Protein AF-A0AAP8U4W7-F1 (afdb_monomer_lite)

Radius of gyration: 18.78 Å; chains: 1; bounding box: 39×32×63 Å

pLDDT: mean 79.94, std 15.0, range [33.12, 94.25]

Foldseek 3Di:
DVPPPDDDPDDPVRVVVVCVVCVPDDPVNDDDQDQVWDDDPNDIAGQPVSVVVVVVVVCVVVVPDPVRDDDDDPVSHDPPNPDPPPPDD

Sequence (89 aa):
MVGEHLQTDLSKDQIMGLAMDLKDITPSTLVSLDNGGYWKDGYTYLDRKKFFTARTILRREMDMRSDQVPELNNSPIHDSDKGTASTNQ

Organism: Brevibacillus laterosporus (NCBI:txid1465)

Structure (mmCIF, N/CA/C/O backbone):
data_AF-A0AAP8U4W7-F1
#
_entry.id   AF-A0AAP8U4W7-F1
#
loop_
_atom_site.group_PDB
_atom_site.id
_atom_site.type_symbol
_atom_site.label_atom_id
_atom_site.label_alt_id
_atom_site.label_comp_id
_atom_site.label_asym_id
_atom_site.label_entity_id
_atom_site.label_seq_id
_atom_site.pdbx_PDB_ins_code
_atom_site.Cartn_x
_atom_site.Cartn_y
_atom_site.Cartn_z
_atom_site.occupancy
_atom_site.B_iso_or_equiv
_atom_site.auth_seq_id
_atom_site.auth_comp_id
_atom_site.auth_asym_id
_atom_site.auth_atom_id
_atom_site.pdbx_PDB_model_num
ATOM 1 N N . MET A 1 1 ? 0.394 -10.512 27.056 1.00 50.19 1 MET A N 1
ATOM 2 C CA . MET A 1 1 ? -0.838 -10.290 26.249 1.00 50.19 1 MET A CA 1
ATOM 3 C C . MET A 1 1 ? -0.449 -9.728 24.882 1.00 50.19 1 MET A C 1
ATOM 5 O O . MET A 1 1 ? 0.522 -8.995 24.818 1.00 50.19 1 MET A O 1
ATOM 9 N N . VAL A 1 2 ? -1.180 -10.027 23.797 1.00 60.47 2 VAL A N 1
ATOM 10 C CA . VAL A 1 2 ? -0.834 -9.634 22.400 1.00 60.47 2 VAL A CA 1
ATOM 11 C C . VAL A 1 2 ? -0.602 -8.115 22.211 1.00 60.47 2 VAL A C 1
ATOM 13 O O . VAL A 1 2 ? 0.108 -7.714 21.297 1.00 60.47 2 VAL A O 1
ATOM 16 N N . GLY A 1 3 ? -1.118 -7.266 23.108 1.00 61.69 3 GLY A N 1
ATOM 17 C CA . GLY A 1 3 ? -0.886 -5.815 23.096 1.00 61.69 3 GLY A CA 1
ATOM 18 C C . GLY A 1 3 ? 0.434 -5.325 23.713 1.00 61.69 3 GLY A C 1
ATOM 19 O O . GLY A 1 3 ? 0.751 -4.154 23.561 1.00 61.69 3 GLY A O 1
ATOM 20 N N . GLU A 1 4 ? 1.214 -6.172 24.394 1.00 71.31 4 GLU A N 1
ATOM 21 C CA . GLU A 1 4 ? 2.465 -5.752 25.068 1.00 71.31 4 GLU A CA 1
ATOM 22 C C . GLU A 1 4 ? 3.625 -5.490 24.094 1.00 71.31 4 GLU A C 1
ATOM 24 O O . GLU A 1 4 ? 4.634 -4.898 24.475 1.00 71.31 4 GLU A O 1
ATOM 29 N N . HIS A 1 5 ? 3.477 -5.901 22.833 1.00 79.94 5 HIS A N 1
ATOM 30 C CA . HIS A 1 5 ? 4.498 -5.751 21.792 1.00 79.94 5 HIS A CA 1
ATOM 31 C C . HIS A 1 5 ? 3.971 -5.073 20.520 1.00 79.94 5 HIS A C 1
ATOM 33 O O . HIS A 1 5 ? 4.669 -5.049 19.509 1.00 79.94 5 HIS A O 1
ATOM 39 N N . LEU A 1 6 ? 2.747 -4.531 20.547 1.00 82.25 6 LEU A N 1
ATOM 40 C CA . LEU A 1 6 ? 2.165 -3.828 19.407 1.00 82.25 6 LEU A CA 1
ATOM 41 C C . LEU A 1 6 ? 2.330 -2.319 19.593 1.00 82.25 6 LEU A C 1
ATOM 43 O O . LEU A 1 6 ? 1.665 -1.715 20.432 1.00 82.25 6 LEU A O 1
ATOM 47 N N . GLN A 1 7 ? 3.193 -1.713 18.782 1.00 88.25 7 GLN A N 1
ATOM 48 C CA . GLN A 1 7 ? 3.303 -0.263 18.681 1.00 88.25 7 GLN A CA 1
ATOM 49 C C . GLN A 1 7 ? 2.495 0.208 17.472 1.00 88.25 7 GLN A C 1
ATOM 51 O O . GLN A 1 7 ? 2.745 -0.212 16.343 1.00 88.25 7 GLN A O 1
ATOM 56 N N . THR A 1 8 ? 1.489 1.040 17.718 1.00 89.75 8 THR A N 1
ATOM 57 C CA . THR A 1 8 ? 0.595 1.573 16.690 1.00 89.75 8 THR A CA 1
ATOM 58 C C . THR A 1 8 ? 0.170 2.985 17.064 1.00 89.75 8 THR A C 1
ATOM 60 O O . THR A 1 8 ? 0.015 3.290 18.246 1.00 89.75 8 THR A O 1
ATOM 63 N N . ASP A 1 9 ? -0.040 3.824 16.054 1.00 94.25 9 ASP A N 1
ATOM 64 C CA . ASP A 1 9 ? -0.560 5.183 16.226 1.00 94.25 9 ASP A CA 1
ATOM 65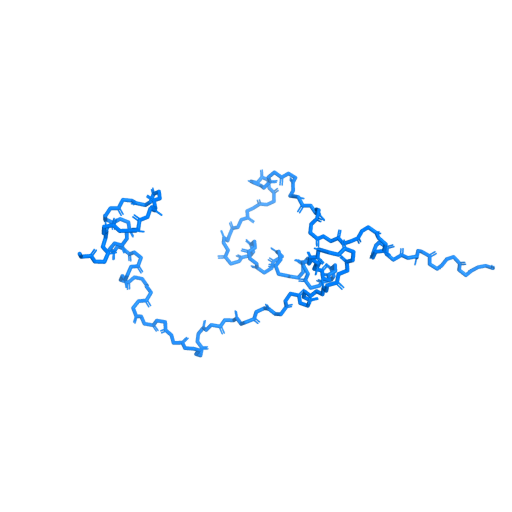 C C . ASP A 1 9 ? -2.094 5.208 16.385 1.00 94.25 9 ASP A C 1
ATOM 67 O O . ASP A 1 9 ? -2.692 6.270 16.554 1.00 94.25 9 ASP A O 1
ATOM 71 N N . LEU A 1 10 ? -2.748 4.041 16.327 1.00 92.12 10 LEU A N 1
ATOM 72 C CA . LEU A 1 10 ? -4.196 3.901 16.449 1.00 92.12 10 LEU A CA 1
ATOM 73 C C . LEU A 1 10 ? -4.633 3.797 17.913 1.00 92.12 10 LEU A C 1
ATOM 75 O O . LEU A 1 10 ? -4.050 3.066 18.715 1.00 92.12 10 LEU A O 1
ATOM 79 N N . SER A 1 11 ? -5.726 4.478 18.254 1.00 92.94 11 SER A N 1
ATOM 80 C CA . SER A 1 11 ? -6.376 4.320 19.554 1.00 92.94 11 SER A CA 1
ATOM 81 C C . SER A 1 11 ? -7.070 2.958 19.673 1.00 92.94 11 SER A C 1
ATOM 83 O O . SER A 1 11 ? -7.388 2.301 18.679 1.00 92.94 11 SER A O 1
ATOM 85 N N . LYS A 1 12 ? -7.372 2.537 20.907 1.00 89.94 12 LYS A N 1
ATOM 86 C CA . LYS A 1 12 ? -8.104 1.281 21.157 1.00 89.94 12 LYS A CA 1
ATOM 87 C C . LYS A 1 12 ? -9.458 1.239 20.442 1.00 89.94 12 LYS A C 1
ATOM 89 O O . LYS A 1 12 ? -9.812 0.203 19.885 1.00 89.94 12 LYS A O 1
ATOM 94 N N . ASP A 1 13 ? -10.177 2.358 20.423 1.00 93.75 13 ASP A N 1
ATOM 95 C CA . ASP A 1 13 ? -11.492 2.445 19.785 1.00 93.75 13 ASP A CA 1
ATOM 96 C C . ASP A 1 13 ? -11.378 2.349 18.258 1.00 93.75 13 ASP A C 1
ATOM 98 O O . ASP A 1 13 ? -12.178 1.664 17.625 1.00 93.75 13 ASP A O 1
ATOM 102 N N . GLN A 1 14 ? -10.341 2.953 17.665 1.00 94.00 14 GLN A N 1
ATOM 103 C CA . GLN A 1 14 ? -10.061 2.831 16.229 1.00 94.00 14 GLN A CA 1
ATOM 104 C C . GLN A 1 14 ? -9.716 1.390 15.842 1.00 94.00 14 GLN A C 1
ATOM 106 O O . GLN A 1 14 ? -10.206 0.892 14.833 1.00 94.00 14 GLN A O 1
ATOM 111 N N . ILE A 1 15 ? -8.917 0.699 16.661 1.00 91.44 15 ILE A N 1
ATOM 112 C CA . ILE A 1 15 ? -8.595 -0.719 16.450 1.00 91.44 15 ILE A CA 1
ATOM 113 C C . ILE A 1 15 ? -9.868 -1.572 16.505 1.00 91.44 15 ILE A C 1
ATOM 115 O O . ILE A 1 15 ? -10.048 -2.457 15.670 1.00 91.44 15 ILE A O 1
ATOM 119 N N . MET A 1 16 ? -10.765 -1.301 17.458 1.00 92.25 16 MET A N 1
ATOM 120 C CA . MET A 1 16 ? -12.031 -2.028 17.569 1.00 92.25 16 MET A CA 1
ATOM 121 C C . MET A 1 16 ? -12.954 -1.762 16.373 1.00 92.25 16 MET A C 1
ATOM 123 O O . MET A 1 16 ? -13.555 -2.700 15.853 1.00 92.25 16 MET A O 1
ATOM 127 N N . GLY A 1 17 ? -13.031 -0.511 15.909 1.00 93.56 17 GLY A N 1
ATOM 128 C CA . GLY A 1 17 ? -13.760 -0.148 14.691 1.00 93.56 17 GLY A CA 1
ATOM 129 C C . GLY A 1 17 ? -13.238 -0.907 13.471 1.00 93.56 17 GLY A C 1
ATOM 130 O O . GLY A 1 17 ? -14.002 -1.606 12.812 1.00 93.56 17 GLY A O 1
ATOM 131 N N . LEU A 1 18 ? -11.918 -0.893 13.254 1.00 92.06 18 LEU A N 1
ATOM 132 C CA . LEU A 1 18 ? -11.276 -1.635 12.163 1.00 92.06 18 LEU A CA 1
ATOM 133 C C . LEU A 1 18 ? -11.545 -3.140 12.242 1.00 92.06 18 LEU A C 1
ATOM 135 O O . LEU A 1 18 ? -11.820 -3.770 11.227 1.00 92.06 18 LEU A O 1
ATOM 139 N N . ALA A 1 19 ? -11.493 -3.736 13.434 1.00 90.38 19 ALA A N 1
ATOM 140 C CA . ALA A 1 19 ? -11.798 -5.155 13.595 1.00 90.38 19 ALA A CA 1
ATOM 141 C C . ALA A 1 19 ? -13.238 -5.492 13.168 1.00 90.38 19 ALA A C 1
ATOM 143 O O . ALA A 1 19 ? -13.464 -6.549 12.581 1.00 90.38 19 ALA A O 1
ATOM 144 N N . MET A 1 20 ? -14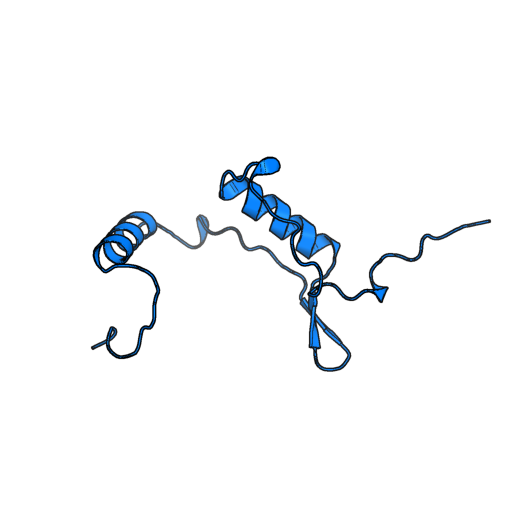.198 -4.599 13.428 1.00 93.19 20 MET A N 1
ATOM 145 C CA . MET A 1 20 ? -15.587 -4.772 12.998 1.00 93.19 20 MET A CA 1
ATOM 146 C C . MET A 1 20 ? -15.758 -4.581 11.490 1.00 93.19 20 MET A C 1
ATOM 148 O O . MET A 1 20 ? -16.484 -5.360 10.874 1.00 93.19 20 MET A O 1
ATOM 152 N N . ASP A 1 21 ? -15.074 -3.602 10.899 1.00 88.88 21 ASP A N 1
ATOM 153 C CA . ASP A 1 21 ? -15.140 -3.318 9.461 1.00 88.88 21 ASP A CA 1
ATOM 154 C C . ASP A 1 21 ? -14.508 -4.440 8.620 1.00 88.88 21 ASP A C 1
ATOM 156 O O . ASP A 1 21 ? -14.978 -4.753 7.527 1.00 88.88 21 ASP A O 1
ATOM 160 N N . LEU A 1 22 ? -13.456 -5.084 9.138 1.00 89.19 22 LEU A N 1
ATOM 161 C CA . LEU A 1 22 ? -12.708 -6.132 8.435 1.00 89.19 22 LEU A CA 1
ATOM 162 C C . LEU A 1 22 ? -13.198 -7.559 8.749 1.00 89.19 22 LEU A C 1
ATOM 164 O O . LEU A 1 22 ? -12.667 -8.514 8.180 1.00 89.19 22 LEU A O 1
ATOM 168 N N . LYS A 1 23 ? -14.190 -7.735 9.635 1.00 90.19 23 LYS A N 1
ATOM 169 C CA . LYS A 1 23 ? -14.608 -9.058 10.148 1.00 90.19 23 LYS A CA 1
ATOM 170 C C . LYS A 1 23 ? -15.072 -10.033 9.056 1.00 90.19 23 LYS A C 1
ATOM 172 O O . LYS A 1 23 ? -14.929 -11.241 9.218 1.00 90.19 23 LYS A O 1
ATOM 177 N N . ASP A 1 24 ? -15.617 -9.497 7.964 1.00 88.19 24 ASP A N 1
ATOM 178 C CA . ASP A 1 24 ? -16.202 -10.263 6.860 1.00 88.19 24 ASP A CA 1
ATOM 179 C C . ASP A 1 24 ? -15.263 -10.338 5.639 1.00 88.19 24 ASP A C 1
ATOM 181 O O . ASP A 1 24 ? -15.652 -10.831 4.577 1.00 88.19 24 ASP A O 1
ATOM 185 N N . ILE A 1 25 ? -14.014 -9.862 5.759 1.00 89.19 25 ILE A N 1
ATOM 186 C CA . ILE A 1 25 ? -13.033 -9.978 4.678 1.00 89.19 25 ILE A CA 1
ATOM 187 C C . ILE A 1 25 ? -12.695 -11.445 4.451 1.00 89.19 25 ILE A C 1
ATOM 189 O O . ILE A 1 25 ? -12.285 -12.176 5.352 1.00 89.19 25 ILE A O 1
ATOM 193 N N . THR A 1 26 ? -12.791 -11.857 3.192 1.00 87.44 26 THR A N 1
ATOM 194 C CA . THR A 1 26 ? -12.373 -13.182 2.743 1.00 87.44 26 THR A CA 1
ATOM 195 C C . THR A 1 26 ? -11.280 -13.046 1.687 1.00 87.44 26 THR A C 1
ATOM 197 O O . THR A 1 26 ? -11.163 -12.001 1.047 1.00 87.44 26 THR A O 1
ATOM 200 N N . PRO A 1 27 ? -10.495 -14.098 1.406 1.00 83.06 27 PRO A N 1
ATOM 201 C CA . PRO A 1 27 ? -9.531 -14.056 0.307 1.00 83.06 27 PRO A CA 1
ATOM 202 C C . PRO A 1 27 ? -10.158 -13.678 -1.044 1.00 83.06 27 PRO A C 1
ATOM 204 O O . PRO A 1 27 ? -9.497 -13.067 -1.874 1.00 83.06 27 PRO A O 1
ATOM 207 N N . SER A 1 28 ? -11.444 -13.991 -1.249 1.00 83.31 28 SER A N 1
ATOM 208 C CA . SER A 1 28 ? -12.177 -13.641 -2.473 1.00 83.31 28 SER A CA 1
ATOM 209 C C . SER A 1 28 ? -12.469 -12.144 -2.623 1.00 83.31 28 SER A C 1
ATOM 211 O O . SER A 1 28 ? -12.680 -11.676 -3.738 1.00 83.31 28 SER A O 1
ATOM 213 N N . THR A 1 29 ? -12.446 -11.386 -1.523 1.00 78.94 29 THR A N 1
ATOM 214 C CA . THR A 1 29 ? -12.629 -9.928 -1.518 1.00 78.94 29 THR A CA 1
ATOM 215 C C . THR A 1 29 ? -11.299 -9.172 -1.549 1.00 78.94 29 THR A C 1
ATOM 217 O O . THR A 1 29 ? -11.298 -7.944 -1.543 1.00 78.94 29 THR A O 1
ATOM 220 N N . LEU A 1 30 ? -10.160 -9.876 -1.571 1.00 83.75 30 LEU A N 1
ATOM 221 C CA . LEU A 1 30 ? -8.833 -9.269 -1.640 1.00 83.75 30 LEU A CA 1
ATOM 222 C C . LEU A 1 30 ? -8.366 -9.150 -3.091 1.00 83.75 30 LEU A C 1
ATOM 224 O O . LEU A 1 30 ? -8.262 -10.137 -3.817 1.00 83.75 30 LEU A O 1
ATOM 228 N N . VAL A 1 31 ? -8.006 -7.934 -3.495 1.00 79.75 31 VAL A N 1
ATOM 229 C CA . VAL A 1 31 ? -7.302 -7.698 -4.758 1.00 79.75 31 VAL A CA 1
ATOM 230 C C . VAL A 1 31 ? -5.804 -7.799 -4.495 1.00 79.75 31 VAL A C 1
ATOM 232 O O . VAL A 1 31 ? -5.239 -6.997 -3.753 1.00 79.75 31 VAL A O 1
ATOM 235 N N . SER A 1 32 ? -5.147 -8.783 -5.109 1.00 81.81 32 SER A N 1
ATOM 236 C CA . SER A 1 32 ? -3.687 -8.874 -5.086 1.00 81.81 32 SER A CA 1
ATOM 237 C C . SER A 1 32 ? -3.096 -8.018 -6.203 1.00 81.81 32 SER A C 1
ATOM 239 O O . SER A 1 32 ? -3.486 -8.137 -7.365 1.00 81.81 32 SER A O 1
ATOM 241 N N . LEU A 1 33 ? -2.151 -7.152 -5.847 1.00 77.62 33 LEU A N 1
ATOM 242 C CA . LEU A 1 33 ? -1.402 -6.334 -6.791 1.00 77.62 33 LEU A CA 1
ATOM 243 C C . LEU A 1 33 ? 0.038 -6.835 -6.829 1.00 77.62 33 LEU A C 1
ATOM 245 O O . LEU A 1 33 ? 0.785 -6.671 -5.866 1.00 77.62 33 LEU A O 1
ATOM 249 N N . ASP A 1 34 ? 0.433 -7.426 -7.952 1.00 79.00 34 ASP A N 1
ATOM 250 C CA . ASP A 1 34 ? 1.830 -7.769 -8.192 1.00 79.00 34 ASP A CA 1
ATOM 251 C C . ASP A 1 34 ? 2.616 -6.494 -8.523 1.00 79.00 34 ASP A C 1
ATOM 253 O O . ASP A 1 34 ? 2.413 -5.863 -9.563 1.00 79.00 34 ASP A O 1
ATOM 257 N N . ASN A 1 35 ? 3.521 -6.111 -7.625 1.00 74.00 35 ASN A N 1
ATOM 258 C CA . ASN A 1 35 ? 4.400 -4.963 -7.813 1.00 74.00 35 ASN A CA 1
ATOM 259 C C . ASN A 1 35 ? 5.604 -5.278 -8.724 1.00 74.00 35 ASN A C 1
ATOM 261 O O . ASN A 1 35 ? 6.295 -4.352 -9.148 1.00 74.00 35 ASN A O 1
ATOM 265 N N . GLY A 1 36 ? 5.842 -6.558 -9.045 1.00 79.88 36 GLY A N 1
ATOM 266 C CA . GLY A 1 36 ? 6.962 -7.028 -9.855 1.00 79.88 36 GLY A CA 1
ATOM 267 C C . GLY A 1 36 ? 8.319 -6.643 -9.289 1.00 79.88 36 GLY A C 1
ATOM 268 O O . GLY A 1 36 ? 9.211 -6.300 -10.062 1.00 79.88 36 GLY A O 1
ATOM 269 N N . GLY A 1 37 ? 8.445 -6.635 -7.960 1.00 86.38 37 GLY A N 1
ATOM 270 C CA . GLY A 1 37 ? 9.692 -6.309 -7.287 1.00 86.38 37 GLY A CA 1
ATOM 271 C C . GLY A 1 37 ? 10.838 -7.210 -7.747 1.00 86.38 37 GLY A C 1
ATOM 272 O O . GLY A 1 37 ? 10.672 -8.423 -7.873 1.00 86.38 37 GLY A O 1
ATOM 273 N N . TYR A 1 38 ? 12.004 -6.620 -7.991 1.00 87.75 38 TYR A N 1
ATOM 274 C CA . TYR A 1 38 ? 13.204 -7.331 -8.419 1.00 87.75 38 TYR A CA 1
ATOM 275 C C . TYR A 1 38 ? 14.437 -6.836 -7.663 1.00 87.75 38 TYR A C 1
ATOM 277 O O . TYR A 1 38 ? 14.457 -5.730 -7.123 1.00 87.75 38 TYR A O 1
ATOM 285 N N . TRP A 1 39 ? 15.473 -7.670 -7.611 1.00 89.56 39 TRP A N 1
ATOM 286 C CA . TRP A 1 39 ? 16.707 -7.382 -6.883 1.00 89.56 39 TRP A CA 1
ATOM 287 C C . TRP A 1 39 ? 17.792 -6.872 -7.833 1.00 89.56 39 TRP A C 1
ATOM 289 O O . TRP A 1 39 ? 18.048 -7.494 -8.864 1.00 89.56 39 TRP A O 1
ATOM 299 N N . LYS A 1 40 ? 18.433 -5.751 -7.496 1.00 85.00 40 LYS A N 1
ATOM 300 C CA . LYS A 1 40 ? 19.544 -5.173 -8.262 1.00 85.00 40 LYS A CA 1
ATOM 301 C C . LYS A 1 40 ? 20.427 -4.325 -7.350 1.00 85.00 40 LYS A C 1
ATOM 303 O O . LYS A 1 40 ? 19.918 -3.642 -6.473 1.00 85.00 40 LYS A O 1
ATOM 308 N N . ASP A 1 41 ? 21.744 -4.396 -7.530 1.00 85.75 41 ASP A N 1
ATOM 309 C CA . ASP A 1 41 ? 22.731 -3.575 -6.807 1.00 85.75 41 ASP A CA 1
ATOM 310 C C . ASP A 1 41 ? 22.572 -3.578 -5.268 1.00 85.75 41 ASP A C 1
ATOM 312 O O . ASP A 1 41 ? 22.870 -2.597 -4.593 1.00 85.75 41 ASP A O 1
ATOM 316 N N . GLY A 1 42 ? 22.098 -4.697 -4.701 1.00 88.12 42 GLY A N 1
ATOM 317 C CA . GLY A 1 42 ? 21.859 -4.859 -3.260 1.00 88.12 42 GLY A CA 1
ATOM 318 C C . GLY A 1 42 ? 20.533 -4.284 -2.748 1.00 88.12 42 GLY A C 1
ATOM 319 O O . GLY A 1 42 ? 20.267 -4.345 -1.549 1.00 88.12 42 GLY A O 1
ATOM 320 N N . TYR A 1 43 ? 19.683 -3.768 -3.636 1.00 87.81 43 TYR A N 1
ATOM 321 C CA . TYR A 1 43 ? 18.385 -3.184 -3.313 1.00 87.81 43 TYR A CA 1
ATOM 322 C C . TYR A 1 43 ? 17.243 -3.909 -4.033 1.00 87.81 43 TYR A C 1
ATOM 324 O O . TYR A 1 43 ? 17.428 -4.575 -5.051 1.00 87.81 43 TYR A O 1
ATOM 332 N N . THR A 1 44 ? 16.032 -3.771 -3.490 1.00 88.88 44 THR A N 1
ATOM 333 C CA . THR A 1 44 ? 14.801 -4.179 -4.179 1.00 88.88 44 THR A CA 1
ATOM 334 C C . THR A 1 44 ? 14.201 -2.970 -4.877 1.00 88.88 44 THR A C 1
ATOM 336 O O . THR A 1 44 ? 13.916 -1.965 -4.227 1.00 88.88 44 THR A O 1
ATOM 339 N N . TYR A 1 45 ? 13.980 -3.087 -6.181 1.00 89.31 45 TYR A N 1
ATOM 340 C CA . TYR A 1 45 ? 13.299 -2.087 -6.994 1.00 89.31 45 TYR A CA 1
ATOM 341 C C . TYR A 1 45 ? 11.942 -2.603 -7.436 1.00 89.31 45 TYR A C 1
ATOM 343 O O . TYR A 1 45 ? 11.716 -3.807 -7.528 1.00 89.31 45 TYR A O 1
ATOM 351 N N . LEU A 1 46 ? 11.035 -1.677 -7.713 1.00 89.69 46 LEU A N 1
ATOM 352 C CA . LEU A 1 46 ? 9.716 -1.966 -8.246 1.00 89.69 46 LEU A CA 1
ATOM 353 C C . LEU A 1 46 ? 9.701 -1.673 -9.741 1.00 89.69 46 LEU A C 1
ATOM 355 O O . LEU A 1 46 ? 10.182 -0.624 -10.180 1.00 89.69 46 LEU A O 1
ATOM 359 N N . ASP A 1 47 ? 9.104 -2.580 -10.514 1.00 89.44 47 ASP A N 1
ATOM 360 C CA . ASP A 1 47 ? 8.835 -2.322 -11.923 1.00 89.44 47 ASP A CA 1
ATOM 361 C C . ASP A 1 47 ? 8.006 -1.039 -12.062 1.00 89.44 47 ASP A C 1
ATOM 363 O O . ASP A 1 47 ? 6.974 -0.857 -11.407 1.00 89.44 47 ASP A O 1
ATOM 367 N N . ARG A 1 48 ? 8.447 -0.141 -12.946 1.00 88.44 48 ARG A N 1
ATOM 368 C CA . ARG A 1 48 ? 7.842 1.184 -13.120 1.00 88.44 48 ARG A CA 1
ATOM 369 C C . ARG A 1 48 ? 6.345 1.101 -13.414 1.00 88.44 48 ARG A C 1
ATOM 371 O O . ARG A 1 48 ? 5.555 1.844 -12.828 1.00 88.44 48 ARG A O 1
ATOM 378 N N . LYS A 1 49 ? 5.949 0.245 -14.360 1.00 87.56 49 LYS A N 1
ATOM 379 C CA . LYS A 1 49 ? 4.562 0.165 -14.832 1.00 87.56 49 LYS A CA 1
ATOM 380 C C . LYS A 1 49 ? 3.666 -0.400 -13.736 1.00 87.56 49 LYS A C 1
ATOM 382 O O . LYS A 1 49 ? 2.590 0.148 -13.482 1.00 87.56 49 LYS A O 1
ATOM 387 N N . LYS A 1 50 ? 4.114 -1.459 -13.063 1.00 88.31 50 LYS A N 1
ATOM 388 C CA . LYS A 1 50 ? 3.396 -2.078 -11.945 1.00 88.31 50 LYS A CA 1
ATOM 389 C C . LYS A 1 50 ? 3.297 -1.138 -10.744 1.00 88.31 50 LYS A C 1
ATOM 391 O O . LYS A 1 50 ? 2.213 -0.995 -10.186 1.00 88.31 50 LYS A O 1
ATOM 396 N N . PHE A 1 51 ? 4.360 -0.402 -10.422 1.00 89.00 51 PHE A N 1
ATOM 397 C CA . PHE A 1 51 ? 4.351 0.615 -9.369 1.00 89.00 51 PHE A CA 1
ATOM 398 C C . PHE A 1 51 ? 3.309 1.713 -9.616 1.00 89.00 51 PHE A C 1
ATOM 400 O O . PHE A 1 51 ? 2.495 2.007 -8.738 1.00 89.00 51 PHE A O 1
ATOM 407 N N . PHE A 1 52 ? 3.286 2.303 -10.816 1.00 88.25 52 PHE A N 1
ATOM 408 C CA . PHE A 1 52 ? 2.283 3.320 -11.142 1.00 88.25 52 PHE A CA 1
ATOM 409 C C . PHE A 1 52 ? 0.864 2.748 -11.192 1.00 88.25 52 PHE A C 1
ATOM 411 O O . PHE A 1 52 ? -0.075 3.429 -10.786 1.00 88.25 52 PHE A O 1
ATOM 418 N N . THR A 1 53 ? 0.700 1.496 -11.627 1.00 89.19 53 THR A N 1
ATOM 419 C CA . THR A 1 53 ? -0.598 0.805 -11.591 1.00 89.19 53 THR A CA 1
ATOM 420 C C . THR A 1 53 ? -1.096 0.658 -10.154 1.00 89.19 53 THR A C 1
ATOM 422 O O . THR A 1 53 ? -2.212 1.080 -9.853 1.00 89.19 53 THR A O 1
ATOM 425 N N . ALA A 1 54 ? -0.253 0.154 -9.248 1.00 88.94 54 ALA A N 1
ATOM 426 C CA . ALA A 1 54 ? -0.592 0.015 -7.835 1.00 88.94 54 ALA A CA 1
ATOM 427 C C . ALA A 1 54 ? -0.934 1.370 -7.198 1.00 88.94 54 ALA A C 1
ATOM 429 O O . ALA A 1 54 ? -1.951 1.496 -6.520 1.00 88.94 54 ALA A O 1
ATOM 430 N N . ARG A 1 55 ? -0.147 2.414 -7.486 1.00 88.38 55 ARG A N 1
ATOM 431 C CA . ARG A 1 55 ? -0.418 3.784 -7.025 1.00 88.38 55 ARG A CA 1
ATOM 432 C C . ARG A 1 55 ? -1.786 4.292 -7.478 1.00 88.38 55 ARG A C 1
ATOM 434 O O . ARG A 1 55 ? -2.502 4.888 -6.680 1.00 88.38 55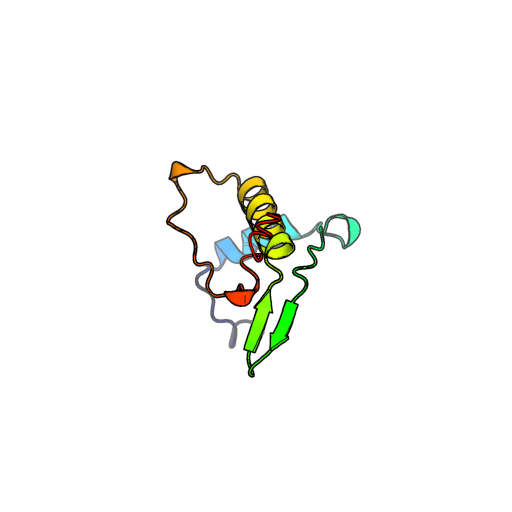 ARG A O 1
ATOM 441 N N . THR A 1 56 ? -2.131 4.101 -8.747 1.00 88.25 56 THR A N 1
ATOM 442 C CA . THR A 1 56 ? -3.413 4.561 -9.297 1.00 88.25 56 THR A CA 1
ATOM 443 C C . THR A 1 56 ? -4.588 3.839 -8.649 1.00 88.25 56 THR A C 1
ATOM 445 O O . THR A 1 56 ? -5.556 4.491 -8.266 1.00 88.25 56 THR A O 1
ATOM 448 N N . ILE A 1 57 ? -4.489 2.518 -8.478 1.00 89.56 57 ILE A N 1
ATOM 449 C CA . ILE A 1 57 ? -5.531 1.717 -7.826 1.00 89.56 57 ILE A CA 1
ATOM 450 C C . ILE A 1 57 ? -5.709 2.168 -6.376 1.00 89.56 57 I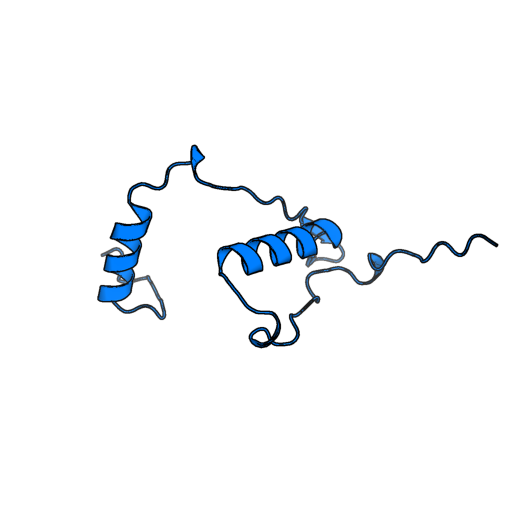LE A C 1
ATOM 452 O O . ILE A 1 57 ? -6.812 2.526 -5.986 1.00 89.56 57 ILE A O 1
ATOM 456 N N . LEU A 1 58 ? -4.623 2.257 -5.604 1.00 88.50 58 LEU A N 1
ATOM 457 C CA . LEU A 1 58 ? -4.690 2.674 -4.202 1.00 88.50 58 LEU A CA 1
ATOM 458 C C . LEU A 1 58 ? -5.266 4.087 -4.034 1.00 88.50 58 LEU A C 1
ATOM 460 O O . LEU A 1 58 ? -6.087 4.303 -3.152 1.00 88.50 58 LEU A O 1
ATOM 464 N N . ARG A 1 59 ? -4.890 5.043 -4.896 1.00 88.88 59 ARG A N 1
ATOM 465 C CA . ARG A 1 59 ? -5.475 6.396 -4.873 1.00 88.88 59 ARG A CA 1
ATOM 466 C C . ARG A 1 59 ? -6.979 6.381 -5.128 1.00 88.88 59 ARG A C 1
ATOM 468 O O . ARG A 1 59 ? -7.697 7.124 -4.473 1.00 88.88 59 ARG A O 1
ATOM 475 N N . ARG A 1 60 ? -7.433 5.552 -6.071 1.00 88.62 60 ARG A N 1
ATOM 476 C CA . ARG A 1 60 ? -8.854 5.404 -6.391 1.00 88.62 60 ARG A CA 1
ATOM 477 C C . ARG A 1 60 ? -9.631 4.807 -5.219 1.00 88.62 60 ARG A C 1
ATOM 479 O O . ARG A 1 60 ? -10.657 5.360 -4.855 1.00 88.62 60 ARG A O 1
ATOM 486 N N . GLU A 1 61 ? -9.150 3.708 -4.641 1.00 88.25 61 GLU A N 1
ATOM 487 C CA . GLU A 1 61 ? -9.855 3.015 -3.551 1.00 88.25 61 GLU A CA 1
ATOM 488 C C . GLU A 1 61 ? -9.866 3.826 -2.246 1.00 88.25 61 GLU A C 1
ATOM 490 O O . GLU A 1 61 ? -10.807 3.736 -1.467 1.00 88.25 61 GLU A O 1
ATOM 495 N N . MET A 1 62 ? -8.848 4.662 -2.020 1.00 88.62 62 MET A N 1
ATOM 496 C CA . MET A 1 62 ? -8.812 5.604 -0.895 1.00 88.62 62 MET A CA 1
ATOM 497 C C . MET A 1 62 ? -9.561 6.921 -1.171 1.00 88.62 62 MET A C 1
ATOM 499 O O . MET A 1 62 ? -9.454 7.844 -0.367 1.00 88.62 62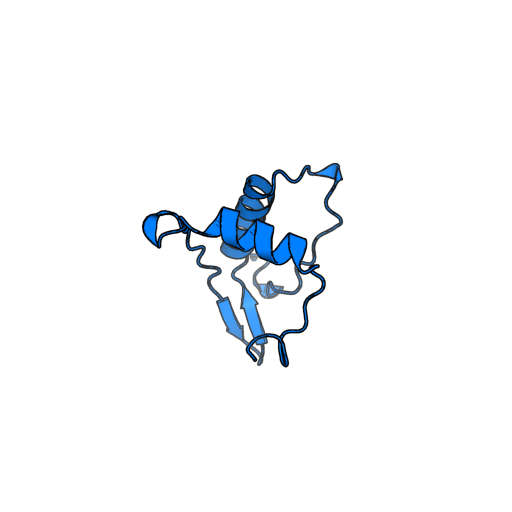 MET A O 1
ATOM 503 N N . ASP A 1 63 ? -10.256 7.034 -2.308 1.00 88.88 63 ASP A N 1
ATOM 504 C CA . ASP A 1 63 ? -10.968 8.243 -2.753 1.00 88.88 63 ASP A CA 1
ATOM 505 C C . ASP A 1 63 ? -10.110 9.526 -2.665 1.00 88.88 63 ASP A C 1
ATOM 507 O O . ASP A 1 63 ? -10.560 10.607 -2.284 1.00 88.88 63 ASP A O 1
ATOM 511 N N . MET A 1 64 ? -8.816 9.408 -2.987 1.00 84.19 64 MET A N 1
ATOM 512 C CA . MET A 1 64 ? -7.884 10.531 -2.897 1.00 84.19 64 MET A CA 1
ATOM 513 C C . MET A 1 64 ? -8.025 11.451 -4.106 1.00 84.19 64 MET A C 1
ATOM 515 O O . MET A 1 64 ? -7.805 11.038 -5.250 1.00 84.19 64 MET A O 1
ATOM 519 N N . ARG A 1 65 ? -8.274 12.739 -3.861 1.00 78.19 65 ARG A N 1
ATOM 520 C CA . ARG A 1 65 ? -8.277 13.749 -4.923 1.00 78.19 65 ARG A CA 1
ATOM 521 C C . ARG A 1 65 ? -6.859 14.208 -5.267 1.00 78.19 65 ARG A C 1
ATOM 523 O O . ARG A 1 65 ? -5.983 14.293 -4.410 1.00 78.19 65 ARG A O 1
ATOM 530 N N . SER A 1 66 ? -6.628 14.546 -6.535 1.00 70.06 66 SER A N 1
ATOM 531 C CA . SER A 1 66 ? -5.308 14.938 -7.059 1.00 70.06 66 SER A CA 1
ATOM 532 C C . SER A 1 66 ? -4.690 16.164 -6.374 1.00 70.06 66 SER A C 1
ATOM 534 O O . SER A 1 66 ? -3.472 16.300 -6.368 1.00 70.06 66 SER A O 1
ATOM 536 N N . ASP A 1 67 ? -5.515 17.041 -5.801 1.00 74.12 67 ASP A N 1
ATOM 537 C CA . ASP A 1 67 ? -5.127 18.241 -5.051 1.00 74.12 67 ASP A CA 1
ATOM 538 C C . ASP A 1 67 ? -4.729 17.953 -3.592 1.00 74.12 67 ASP A C 1
ATOM 540 O O . ASP A 1 67 ? -4.131 18.804 -2.940 1.00 74.12 67 ASP A O 1
ATOM 544 N N . GLN A 1 68 ? -5.022 16.754 -3.082 1.00 68.06 68 GLN A N 1
ATOM 545 C CA . GLN A 1 68 ? -4.735 16.339 -1.703 1.00 68.06 68 GLN A CA 1
ATOM 546 C C . GLN A 1 68 ? -3.429 15.549 -1.564 1.00 68.06 68 GLN A C 1
ATOM 548 O O . GLN A 1 68 ? -3.032 15.211 -0.449 1.00 68.06 68 GLN A O 1
ATOM 553 N N . VAL A 1 69 ? -2.764 15.222 -2.676 1.00 66.19 69 VAL A N 1
ATOM 554 C CA . VAL A 1 69 ? -1.584 14.353 -2.666 1.00 66.19 69 VAL A CA 1
ATOM 555 C C . VAL A 1 69 ? -0.327 15.178 -2.948 1.00 66.19 69 VAL A C 1
ATOM 557 O O . VAL A 1 69 ? -0.180 15.670 -4.068 1.00 66.19 69 VAL A O 1
ATOM 560 N N . PRO A 1 70 ? 0.604 15.302 -1.982 1.00 72.12 70 PRO A N 1
ATOM 561 C CA . PRO A 1 70 ? 1.925 15.868 -2.231 1.00 72.12 70 PRO A CA 1
ATOM 562 C C . PRO A 1 70 ? 2.644 15.117 -3.356 1.00 72.12 70 PRO A C 1
ATOM 564 O O . PRO A 1 70 ? 2.282 13.989 -3.707 1.00 72.12 70 PRO A O 1
ATOM 567 N N . GLU A 1 71 ? 3.704 15.710 -3.900 1.00 77.06 71 GLU A N 1
ATOM 568 C CA . GLU A 1 71 ? 4.547 15.020 -4.872 1.00 77.06 71 GLU A CA 1
ATOM 569 C C . GLU A 1 71 ? 5.050 13.689 -4.284 1.00 77.06 71 GLU A C 1
ATOM 571 O O . GLU A 1 71 ? 5.766 13.648 -3.283 1.00 77.06 71 GLU A O 1
ATOM 576 N N . LEU A 1 72 ? 4.591 12.574 -4.862 1.00 78.69 72 LEU A N 1
ATOM 577 C CA . LEU A 1 72 ? 4.869 11.247 -4.319 1.00 78.69 72 LEU A CA 1
ATOM 578 C C . LEU A 1 72 ? 6.265 10.777 -4.717 1.00 78.69 72 LEU A C 1
ATOM 580 O O . LEU A 1 72 ? 6.634 10.810 -5.893 1.00 78.69 72 LEU A O 1
ATOM 584 N N . ASN A 1 73 ? 6.983 10.223 -3.741 1.00 83.44 73 ASN A N 1
ATOM 585 C CA . ASN A 1 73 ? 8.311 9.654 -3.929 1.00 83.44 73 ASN A CA 1
ATOM 586 C C . ASN A 1 73 ? 8.314 8.531 -4.990 1.00 83.44 73 ASN A C 1
ATOM 588 O O . ASN A 1 73 ? 7.474 7.626 -4.964 1.00 83.44 73 ASN A O 1
ATOM 592 N N . ASN A 1 74 ? 9.279 8.580 -5.912 1.00 87.00 74 ASN A N 1
ATOM 593 C CA . ASN A 1 74 ? 9.497 7.578 -6.961 1.00 87.00 74 ASN A CA 1
ATOM 594 C C . ASN A 1 74 ? 10.844 6.839 -6.822 1.00 87.00 74 ASN A C 1
ATOM 596 O O . ASN A 1 74 ? 11.192 6.071 -7.714 1.00 87.00 74 ASN A O 1
ATOM 600 N N . SER A 1 75 ? 11.576 7.029 -5.717 1.00 85.19 75 SER A N 1
ATOM 601 C CA . SER A 1 75 ? 12.850 6.349 -5.431 1.00 85.19 75 SER A CA 1
ATOM 602 C C . SER A 1 75 ? 12.803 4.811 -5.416 1.00 85.19 75 SER A C 1
ATOM 604 O O . SER A 1 75 ? 13.855 4.211 -5.616 1.00 85.19 75 SER A O 1
ATOM 606 N N . PRO A 1 76 ? 11.650 4.135 -5.207 1.00 84.94 76 PRO A N 1
ATOM 607 C CA . PRO A 1 76 ? 11.580 2.678 -5.341 1.00 84.94 76 PRO A CA 1
ATOM 608 C C . PRO A 1 76 ? 11.665 2.168 -6.788 1.00 84.94 76 PRO A C 1
ATOM 610 O O . PRO A 1 76 ? 11.734 0.960 -6.992 1.00 84.94 76 PRO A O 1
ATOM 613 N N . ILE A 1 77 ? 11.628 3.047 -7.794 1.00 87.38 77 ILE A N 1
ATOM 614 C CA . ILE A 1 77 ? 11.811 2.685 -9.204 1.00 87.38 77 ILE A CA 1
ATOM 615 C C . ILE A 1 77 ? 13.273 2.931 -9.577 1.00 87.38 77 ILE A C 1
ATOM 617 O O . ILE A 1 77 ? 13.800 4.008 -9.308 1.00 87.38 77 ILE A O 1
ATOM 621 N N . HIS A 1 78 ? 13.920 1.977 -10.246 1.00 79.75 78 HIS A N 1
ATOM 622 C CA . HIS A 1 78 ? 15.288 2.177 -10.715 1.00 79.75 78 HIS A CA 1
ATOM 623 C C . HIS A 1 78 ? 15.325 3.175 -11.890 1.00 79.75 78 HIS A C 1
ATOM 625 O O . HIS A 1 78 ? 14.543 3.079 -12.842 1.00 79.75 78 HIS A O 1
ATOM 631 N N . ASP A 1 79 ? 16.238 4.150 -11.857 1.00 68.81 79 ASP A N 1
ATOM 632 C CA . ASP A 1 79 ? 16.299 5.219 -12.865 1.00 68.81 79 ASP A CA 1
ATOM 633 C C . ASP A 1 79 ? 16.627 4.707 -14.276 1.00 68.81 79 ASP A C 1
ATOM 635 O O . ASP A 1 79 ? 16.147 5.278 -15.251 1.00 68.81 79 ASP A O 1
ATOM 639 N N . SER A 1 80 ? 17.344 3.586 -14.423 1.00 64.00 80 SER A N 1
ATOM 640 C CA . SER A 1 80 ? 17.558 2.977 -15.751 1.00 64.00 80 SER A CA 1
ATOM 641 C C . SER A 1 80 ? 16.278 2.442 -16.402 1.00 64.00 80 SER A C 1
ATOM 643 O O . SER A 1 80 ? 16.289 2.140 -17.589 1.00 64.00 80 SER A O 1
ATOM 645 N N . ASP A 1 81 ? 15.186 2.324 -15.642 1.00 62.56 81 ASP A N 1
ATOM 646 C CA . ASP A 1 81 ? 13.885 1.892 -16.153 1.00 62.56 81 ASP A CA 1
ATOM 647 C C . ASP A 1 81 ? 13.045 3.092 -16.612 1.00 62.56 81 ASP A C 1
ATOM 649 O O . ASP A 1 81 ? 11.875 2.939 -16.977 1.00 62.56 81 ASP A O 1
ATOM 653 N N . LYS A 1 82 ? 13.588 4.325 -16.571 1.00 56.47 82 LYS A N 1
ATOM 654 C CA . LYS A 1 82 ? 13.091 5.408 -17.431 1.00 56.47 82 LYS A CA 1
ATOM 655 C C . LYS A 1 82 ? 13.441 4.927 -18.833 1.00 56.47 82 LYS A C 1
ATOM 657 O O . LYS A 1 82 ? 14.605 5.008 -19.204 1.00 56.47 82 LYS A O 1
ATOM 662 N N . GLY A 1 83 ? 12.488 4.315 -19.535 1.00 44.91 83 GLY A N 1
ATOM 663 C CA . GLY A 1 83 ? 12.744 3.724 -20.843 1.00 44.91 83 GLY A CA 1
ATOM 664 C C . GLY A 1 83 ? 13.667 4.616 -21.666 1.00 44.91 83 GLY A C 1
ATOM 665 O O . GLY A 1 83 ? 13.469 5.833 -21.720 1.00 44.91 83 GLY A O 1
ATOM 666 N N . THR A 1 84 ? 14.690 4.012 -22.267 1.00 37.59 84 THR A N 1
ATOM 667 C CA . THR A 1 84 ? 15.305 4.572 -23.461 1.00 37.59 84 THR A CA 1
ATOM 668 C C . THR A 1 84 ? 14.160 5.083 -24.323 1.00 37.59 84 THR A C 1
ATOM 670 O O . THR A 1 84 ? 13.323 4.307 -24.787 1.00 37.59 84 THR A O 1
ATOM 673 N N . ALA A 1 85 ? 14.074 6.401 -24.490 1.00 41.41 85 ALA A N 1
ATOM 674 C CA . ALA A 1 85 ? 13.407 6.932 -25.654 1.00 41.41 85 ALA A CA 1
ATOM 675 C C . ALA A 1 85 ? 14.178 6.322 -26.826 1.00 41.41 85 ALA A C 1
ATOM 677 O O . ALA A 1 85 ? 15.315 6.706 -27.094 1.00 41.41 85 ALA A O 1
ATOM 678 N N . SER A 1 86 ? 13.622 5.274 -27.432 1.00 39.66 86 SER A N 1
ATOM 679 C CA . SER A 1 86 ? 14.093 4.769 -28.709 1.00 39.66 86 SER A CA 1
ATOM 680 C C . SER A 1 86 ? 13.864 5.883 -29.719 1.00 39.66 86 SER A C 1
ATOM 682 O O . SER A 1 86 ? 12.811 5.967 -30.345 1.00 39.66 86 SER A O 1
ATOM 684 N N . THR A 1 87 ? 14.839 6.778 -29.844 1.00 33.75 87 THR A N 1
ATOM 685 C CA . THR A 1 87 ? 14.985 7.608 -31.029 1.00 33.75 87 THR A CA 1
ATOM 686 C C . THR A 1 87 ? 15.450 6.666 -32.129 1.00 33.75 87 THR A C 1
ATOM 688 O O . THR A 1 87 ? 16.640 6.426 -32.296 1.00 33.75 87 THR A O 1
ATOM 691 N N . ASN A 1 88 ? 14.492 6.067 -32.831 1.00 43.19 88 ASN A N 1
ATOM 692 C CA . ASN A 1 88 ? 14.762 5.519 -34.148 1.00 43.19 88 ASN A CA 1
ATOM 693 C C . ASN A 1 88 ? 14.849 6.711 -35.111 1.00 43.19 88 ASN A C 1
ATOM 695 O O . ASN A 1 88 ? 13.815 7.247 -35.514 1.00 43.19 88 ASN A O 1
ATOM 699 N N . GLN A 1 89 ? 16.072 7.126 -35.442 1.00 33.12 89 GLN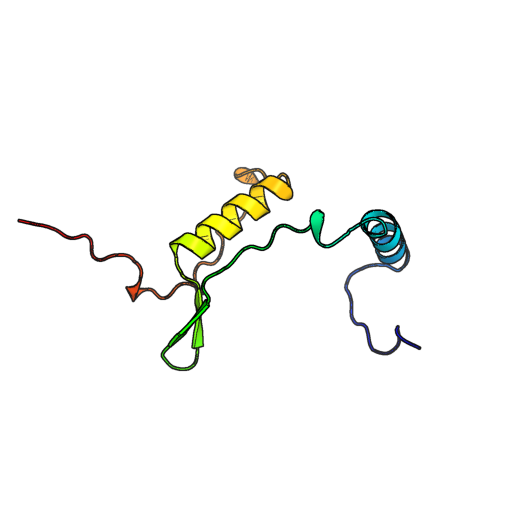 A N 1
ATOM 700 C CA . GLN A 1 89 ? 16.408 7.783 -36.706 1.00 33.12 89 GLN A CA 1
ATOM 701 C C . GLN A 1 89 ? 17.688 7.170 -37.257 1.00 33.12 89 GLN A C 1
ATOM 703 O O . GLN A 1 89 ? 18.621 6.961 -36.451 1.00 33.12 89 GLN A O 1
#

Secondary structure (DSSP, 8-state):
-GGGG---SS-HHHHHHHHHHTTT--GGGPPP-----EEETTEEE--HHHHHHHHHHHHHHTT--TTS------TTS-GGGS-------